Protein AF-A0A418WFG1-F1 (afdb_monomer_lite)

Organism: NCBI:txid2320859

pLDDT: mean 86.48, std 11.91, range [46.75, 97.94]

Foldseek 3Di:
DLLLVPPPQAAAADEEAEQAPEDQDFPVPGGQDAPPPDDLRVSLRVVLQVVCVVSVRHPPVCPAQHWYKYWNHWDKALCPDAWKMKIWTKMKTARPPPRDIDIFIDIGMDTFHNDRVRSSVRVNVSSVVRSVVRSVRRCPDPSNND

Structure (mmCIF, N/CA/C/O backbone):
data_AF-A0A418WFG1-F1
#
_entry.id   AF-A0A418WFG1-F1
#
loop_
_atom_site.group_PDB
_atom_site.id
_atom_site.type_symbol
_atom_site.label_atom_id
_atom_site.label_alt_id
_atom_site.label_comp_id
_atom_site.label_asym_id
_atom_site.label_entity_id
_atom_site.label_seq_id
_atom_site.pdbx_PDB_ins_code
_atom_site.Cartn_x
_atom_site.Cartn_y
_atom_site.Cartn_z
_atom_site.occupancy
_atom_site.B_iso_or_equiv
_atom_site.auth_seq_id
_atom_site.auth_comp_id
_atom_site.auth_asym_id
_atom_site.auth_atom_id
_atom_site.pdbx_PDB_model_num
ATOM 1 N N . MET A 1 1 ? 7.833 -11.118 17.180 1.00 46.88 1 MET A N 1
ATOM 2 C CA . MET A 1 1 ? 6.498 -10.925 16.564 1.00 46.88 1 MET A CA 1
ATOM 3 C C . MET A 1 1 ? 5.695 -9.930 17.394 1.00 46.88 1 MET A C 1
ATOM 5 O O . MET A 1 1 ? 5.342 -10.246 18.523 1.00 46.88 1 MET A O 1
ATOM 9 N N . ALA A 1 2 ? 5.452 -8.725 16.872 1.00 52.59 2 ALA A N 1
ATOM 10 C CA . ALA A 1 2 ? 4.810 -7.625 17.607 1.00 52.59 2 ALA A CA 1
ATOM 11 C C . ALA A 1 2 ? 3.286 -7.794 17.806 1.00 52.59 2 ALA A C 1
ATOM 13 O O . ALA A 1 2 ? 2.711 -7.118 18.657 1.00 52.59 2 ALA A O 1
ATOM 14 N N . LEU A 1 3 ? 2.653 -8.706 17.059 1.00 50.34 3 LEU A N 1
ATOM 15 C CA . LEU A 1 3 ? 1.197 -8.887 17.013 1.00 50.34 3 LEU A CA 1
ATOM 16 C C . LEU A 1 3 ? 0.644 -9.934 18.001 1.00 50.34 3 LEU A C 1
ATOM 18 O O . LEU A 1 3 ? -0.532 -9.882 18.338 1.00 50.34 3 LEU A O 1
ATOM 22 N N . ARG A 1 4 ? 1.476 -10.829 18.561 1.00 51.44 4 ARG A N 1
ATOM 23 C CA . ARG A 1 4 ? 1.027 -11.887 19.502 1.00 51.44 4 ARG A CA 1
ATOM 24 C C . ARG A 1 4 ? 0.450 -11.373 20.833 1.00 51.44 4 ARG A C 1
ATOM 26 O O . ARG A 1 4 ? -0.095 -12.160 21.590 1.00 51.44 4 ARG A O 1
ATOM 33 N N . LYS A 1 5 ? 0.574 -10.076 21.142 1.00 49.00 5 LYS A N 1
ATOM 34 C CA . LYS A 1 5 ? 0.029 -9.460 22.370 1.00 49.00 5 LYS A CA 1
ATOM 35 C C . LYS A 1 5 ? -1.380 -8.862 22.192 1.00 49.00 5 LYS A C 1
ATOM 37 O O . LYS A 1 5 ? -1.848 -8.172 23.088 1.00 49.00 5 LYS A O 1
ATOM 42 N N . LEU A 1 6 ? -2.044 -9.089 21.055 1.00 55.22 6 LEU A N 1
ATOM 43 C CA . LEU A 1 6 ? -3.340 -8.486 20.697 1.00 55.22 6 LEU A CA 1
ATOM 44 C C . LEU A 1 6 ? -4.536 -9.439 20.888 1.00 55.22 6 LEU A C 1
ATOM 46 O O . LEU A 1 6 ? -5.499 -9.378 20.128 1.00 55.22 6 LEU A O 1
ATOM 50 N N . ASP A 1 7 ? -4.499 -10.286 21.920 1.00 46.75 7 ASP A N 1
ATOM 51 C CA . ASP A 1 7 ? -5.495 -11.339 22.209 1.00 46.75 7 ASP A CA 1
ATOM 52 C C . ASP A 1 7 ? -6.958 -10.830 22.310 1.00 46.75 7 ASP A C 1
ATOM 54 O O . ASP A 1 7 ? -7.911 -11.588 22.166 1.00 46.75 7 ASP A O 1
ATOM 58 N N . GLN A 1 8 ? -7.172 -9.515 22.468 1.00 50.62 8 GLN A N 1
ATOM 59 C CA . GLN A 1 8 ? -8.511 -8.908 22.523 1.00 50.62 8 GLN A CA 1
ATOM 60 C C . GLN A 1 8 ? -8.869 -7.976 21.354 1.00 50.62 8 GLN A C 1
ATOM 62 O O . GLN A 1 8 ? -10.005 -7.500 21.280 1.00 50.62 8 GLN A O 1
ATOM 67 N N . ALA A 1 9 ? -7.973 -7.742 20.391 1.00 59.34 9 ALA A N 1
ATOM 68 C CA . ALA A 1 9 ? -8.183 -6.803 19.285 1.00 59.34 9 ALA A CA 1
ATOM 69 C C . ALA A 1 9 ? -8.341 -7.519 17.934 1.00 59.34 9 ALA A C 1
ATOM 71 O O . ALA A 1 9 ? -7.652 -7.200 16.971 1.00 59.34 9 ALA A O 1
ATOM 72 N N . ARG A 1 10 ? -9.271 -8.485 17.849 1.00 72.31 10 ARG A N 1
ATOM 73 C CA . ARG A 1 10 ? -9.701 -9.016 16.543 1.00 72.31 10 ARG A CA 1
ATOM 74 C C . ARG A 1 10 ? -10.184 -7.861 15.655 1.00 72.31 10 ARG A C 1
ATOM 76 O O . ARG A 1 10 ? -11.024 -7.086 16.110 1.00 72.31 10 ARG A O 1
ATOM 83 N N . THR A 1 11 ? -9.646 -7.702 14.448 1.00 76.81 11 THR A N 1
ATOM 84 C CA . THR A 1 11 ? -10.026 -6.620 13.519 1.00 76.81 11 THR A CA 1
ATOM 85 C C . THR A 1 11 ? -9.922 -7.064 12.058 1.00 76.81 11 THR A C 1
ATOM 87 O O . THR A 1 11 ? -9.384 -8.129 11.762 1.00 76.81 11 THR A O 1
ATOM 90 N N . ARG A 1 12 ? -10.470 -6.268 11.137 1.00 82.62 12 ARG A N 1
ATOM 91 C CA . ARG A 1 12 ? -10.344 -6.434 9.680 1.00 82.62 12 ARG A CA 1
ATOM 92 C C . ARG A 1 12 ? -10.521 -5.090 8.982 1.00 82.62 12 ARG A C 1
ATOM 94 O O . ARG A 1 12 ? -11.264 -4.249 9.485 1.00 82.62 12 ARG A O 1
ATOM 101 N N . ALA A 1 13 ? -9.915 -4.904 7.814 1.00 80.12 13 ALA A N 1
ATOM 102 C CA . ALA A 1 13 ? -10.267 -3.814 6.906 1.00 80.12 13 ALA A CA 1
ATOM 103 C C . ALA A 1 13 ? -11.297 -4.320 5.882 1.00 80.12 13 ALA A C 1
ATOM 105 O O . ALA A 1 13 ? -10.994 -5.226 5.104 1.00 80.12 13 ALA A O 1
ATOM 106 N N . ALA A 1 14 ? -12.521 -3.779 5.889 1.00 76.88 14 ALA A N 1
ATOM 107 C CA . ALA A 1 14 ? -13.582 -4.246 4.982 1.00 76.88 14 ALA A CA 1
ATOM 108 C C . ALA A 1 14 ? -13.535 -3.535 3.629 1.00 76.88 14 ALA A C 1
ATOM 110 O O . ALA A 1 14 ? -13.529 -4.171 2.573 1.00 76.88 14 ALA A O 1
ATOM 111 N N . THR A 1 15 ? -13.484 -2.210 3.658 1.00 85.06 15 THR A N 1
ATOM 112 C CA . THR A 1 15 ? -13.475 -1.367 2.466 1.00 85.06 15 THR A CA 1
ATOM 113 C C . THR A 1 15 ? -12.151 -0.632 2.367 1.00 85.06 15 THR A C 1
ATOM 115 O O . THR A 1 15 ? -11.496 -0.355 3.374 1.00 85.06 15 THR A O 1
ATOM 118 N N . ILE A 1 16 ? -11.753 -0.333 1.132 1.00 92.25 16 ILE A N 1
ATOM 119 C CA . ILE A 1 16 ? -10.708 0.645 0.873 1.00 92.25 16 ILE A CA 1
ATOM 120 C C . ILE A 1 16 ? -11.185 1.620 -0.194 1.00 92.25 16 ILE A C 1
ATOM 122 O O . ILE A 1 16 ? -11.649 1.201 -1.254 1.00 92.25 16 ILE A O 1
ATOM 126 N N . THR A 1 17 ? -11.079 2.910 0.101 1.00 93.31 17 THR A N 1
ATOM 127 C CA . THR A 1 17 ? -11.303 3.982 -0.870 1.00 93.31 17 THR A CA 1
ATOM 128 C C . THR A 1 17 ? -9.958 4.443 -1.404 1.00 93.31 17 THR A C 1
ATOM 130 O O . THR A 1 17 ? -9.039 4.697 -0.625 1.00 93.31 17 THR A O 1
ATOM 133 N N . ASP A 1 18 ? -9.831 4.568 -2.721 1.00 92.50 18 ASP A N 1
ATOM 134 C CA . ASP A 1 18 ? -8.645 5.163 -3.330 1.00 92.50 18 ASP A CA 1
ATOM 135 C C . ASP A 1 18 ? -8.828 6.681 -3.461 1.00 92.50 18 ASP A C 1
ATOM 137 O O . ASP A 1 18 ? -9.725 7.146 -4.161 1.00 92.50 18 ASP A O 1
ATOM 141 N N . GLN A 1 19 ? -8.007 7.447 -2.746 1.00 93.81 19 GLN A N 1
ATOM 142 C CA . GLN A 1 19 ? -7.953 8.912 -2.791 1.00 93.81 19 GLN A CA 1
ATOM 143 C C . GLN A 1 19 ? -6.603 9.408 -3.323 1.00 93.81 19 GLN A C 1
ATOM 145 O O . GLN A 1 19 ? -6.327 10.606 -3.313 1.00 93.81 19 GLN A O 1
ATOM 150 N N . SER A 1 20 ? -5.742 8.488 -3.758 1.00 90.50 20 SER A N 1
ATOM 151 C CA . SER A 1 20 ? -4.359 8.785 -4.105 1.00 90.50 20 SER A CA 1
ATOM 152 C C . SER A 1 20 ? -4.184 9.340 -5.514 1.00 90.50 20 SER A C 1
ATOM 154 O O . SER A 1 20 ? -3.130 9.901 -5.801 1.00 90.50 20 SER A O 1
ATOM 156 N N . ASN A 1 21 ? -5.204 9.198 -6.372 1.00 89.50 21 ASN A N 1
ATOM 157 C CA . ASN A 1 21 ? -5.121 9.475 -7.809 1.00 89.50 21 ASN A CA 1
ATOM 158 C C . ASN A 1 21 ? -3.894 8.793 -8.438 1.00 89.50 21 ASN A C 1
ATOM 160 O O . ASN A 1 21 ? -3.126 9.425 -9.159 1.00 89.50 21 ASN A O 1
ATOM 164 N N . PHE A 1 22 ? -3.685 7.520 -8.087 1.00 92.56 22 PHE A N 1
ATOM 165 C CA . PHE A 1 22 ? -2.505 6.759 -8.471 1.00 92.56 22 PHE A CA 1
ATOM 166 C C . PHE A 1 22 ? -2.314 6.715 -9.993 1.00 92.56 22 PHE A C 1
ATOM 168 O O . PHE A 1 22 ? -3.190 6.245 -10.717 1.00 92.56 22 PHE A O 1
ATOM 175 N N . ASP A 1 23 ? -1.145 7.160 -10.457 1.00 91.38 23 ASP A N 1
ATOM 176 C CA . ASP A 1 23 ? -0.703 6.974 -11.838 1.00 91.38 23 ASP A CA 1
ATOM 177 C C . ASP A 1 23 ? 0.062 5.651 -11.951 1.00 91.38 23 ASP A C 1
ATOM 179 O O . ASP A 1 23 ? 1.146 5.474 -11.391 1.00 91.38 23 ASP A O 1
ATOM 183 N N . GLU A 1 24 ? -0.530 4.705 -12.670 1.00 90.44 24 GLU A N 1
ATOM 184 C CA . GLU A 1 24 ? 0.048 3.391 -12.933 1.00 90.44 24 GLU A CA 1
ATOM 185 C C . GLU A 1 24 ? 1.084 3.399 -14.067 1.00 90.44 24 GLU A C 1
ATOM 187 O O . GLU A 1 24 ? 1.820 2.422 -14.226 1.00 90.44 24 GLU A O 1
ATOM 192 N N . GLY A 1 25 ? 1.176 4.477 -14.849 1.00 92.81 25 GLY A N 1
ATOM 193 C CA . GLY A 1 25 ? 2.030 4.583 -16.022 1.00 92.81 25 GLY A CA 1
ATOM 194 C C . GLY A 1 25 ? 3.521 4.495 -15.697 1.00 92.81 25 GLY A C 1
ATOM 195 O O . GLY A 1 25 ? 4.064 5.255 -14.900 1.00 92.81 25 GLY A O 1
ATOM 196 N N . CYS A 1 26 ? 4.233 3.594 -16.377 1.00 91.88 26 CYS A N 1
ATOM 197 C CA . CYS A 1 26 ? 5.672 3.435 -16.209 1.00 91.88 26 CYS A CA 1
ATOM 198 C C . CYS A 1 26 ? 6.426 3.597 -17.529 1.00 91.88 26 CYS A C 1
ATOM 200 O O . CYS A 1 26 ? 6.352 2.748 -18.414 1.00 91.88 26 CYS A O 1
ATOM 202 N N . ARG A 1 27 ? 7.185 4.698 -17.647 1.00 89.56 27 ARG A N 1
ATOM 203 C CA . ARG A 1 27 ? 8.154 4.974 -18.731 1.00 89.56 27 ARG A CA 1
ATOM 204 C C . ARG A 1 27 ? 7.631 4.714 -20.155 1.00 89.56 27 ARG A C 1
ATOM 206 O O . ARG A 1 27 ? 8.395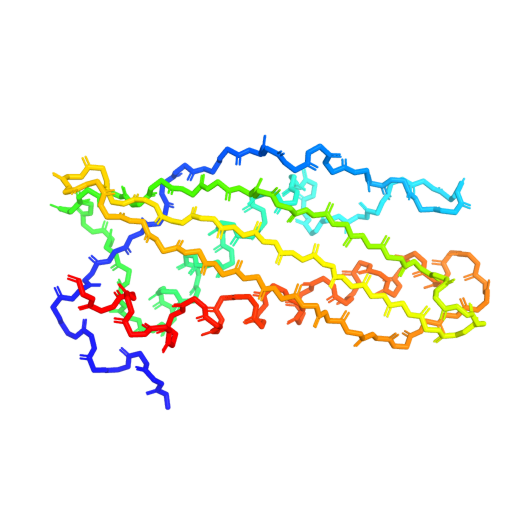 4.280 -21.009 1.00 89.56 27 ARG A O 1
ATOM 213 N N . MET A 1 28 ? 6.341 4.947 -20.407 1.00 87.56 28 MET A N 1
ATOM 214 C CA . MET A 1 28 ? 5.665 4.622 -21.679 1.00 87.56 28 MET A CA 1
ATOM 215 C C . MET A 1 28 ? 5.680 3.127 -22.066 1.00 87.56 28 MET A C 1
ATOM 217 O O . MET A 1 28 ? 5.188 2.777 -23.132 1.00 87.56 28 MET A O 1
ATOM 221 N N . VAL A 1 29 ? 6.200 2.240 -21.209 1.00 88.94 29 VAL A N 1
ATOM 222 C CA . VAL A 1 29 ? 6.111 0.778 -21.367 1.00 88.94 29 VAL A CA 1
ATOM 223 C C . VAL A 1 29 ? 4.671 0.321 -21.138 1.00 88.94 29 VAL A C 1
ATOM 225 O O . VAL A 1 29 ? 4.194 -0.607 -21.784 1.00 88.94 29 VAL A O 1
ATOM 228 N N . GLY A 1 30 ? 3.975 0.988 -20.219 1.00 86.31 30 GLY A N 1
ATOM 229 C CA . GLY A 1 30 ? 2.582 0.719 -19.889 1.00 86.31 30 GLY A CA 1
ATOM 230 C C . GLY A 1 30 ? 2.322 0.812 -18.387 1.00 86.31 30 GLY A C 1
ATOM 231 O O . GLY A 1 30 ? 3.216 1.216 -17.634 1.00 86.31 30 GLY A O 1
ATOM 232 N N . PRO A 1 31 ? 1.105 0.455 -17.946 1.00 88.00 31 PRO A N 1
ATOM 233 C CA . PRO A 1 31 ? 0.772 0.409 -16.534 1.00 88.00 31 PRO A CA 1
ATOM 234 C C . PRO A 1 31 ? 1.599 -0.663 -15.817 1.00 88.00 31 PRO A C 1
ATOM 236 O O . PRO A 1 31 ? 1.835 -1.755 -16.350 1.00 88.00 31 PRO A O 1
ATOM 239 N N . ILE A 1 32 ? 2.037 -0.376 -14.593 1.00 89.12 32 ILE A N 1
ATOM 240 C CA . ILE A 1 32 ? 2.676 -1.388 -13.755 1.00 89.12 32 ILE A CA 1
ATOM 241 C C . ILE A 1 32 ? 1.670 -2.487 -13.402 1.00 89.12 32 ILE A C 1
ATOM 243 O O . ILE A 1 32 ? 0.506 -2.237 -13.093 1.00 89.12 32 ILE A O 1
ATOM 247 N N . LYS A 1 33 ? 2.122 -3.741 -13.421 1.00 79.12 33 LYS A N 1
ATOM 248 C CA . LYS A 1 33 ? 1.267 -4.871 -13.050 1.00 79.12 33 LYS A CA 1
ATOM 249 C C . LYS A 1 33 ? 1.231 -5.016 -11.536 1.00 79.12 33 LYS A C 1
ATOM 251 O O . LYS A 1 33 ? 2.175 -5.525 -10.936 1.00 79.12 33 LYS A O 1
ATOM 256 N N . VAL A 1 34 ? 0.120 -4.620 -10.926 1.00 78.62 34 VAL A N 1
ATOM 257 C CA . VAL A 1 34 ? -0.200 -4.997 -9.546 1.00 78.62 34 VAL A CA 1
ATOM 258 C C . VAL A 1 34 ? -0.682 -6.454 -9.541 1.00 78.62 34 VAL A C 1
ATOM 260 O O . VAL A 1 34 ? -1.426 -6.887 -10.424 1.00 78.62 34 VAL A O 1
ATOM 263 N N . SER A 1 35 ? -0.217 -7.242 -8.569 1.00 68.06 35 SER A N 1
ATOM 264 C CA . SER A 1 35 ? -0.457 -8.689 -8.509 1.00 68.06 35 SER A CA 1
ATOM 265 C C . SER A 1 35 ? -1.947 -9.058 -8.634 1.00 68.06 35 SER A C 1
ATOM 267 O O . SER A 1 35 ? -2.781 -8.682 -7.803 1.00 68.06 35 SER A O 1
ATOM 269 N N . GLY A 1 36 ? -2.272 -9.845 -9.667 1.00 61.44 36 GLY A N 1
ATOM 270 C CA . GLY A 1 36 ? -3.598 -10.434 -9.872 1.00 61.44 36 GLY A CA 1
ATOM 271 C C . GLY A 1 36 ? -4.657 -9.513 -10.494 1.00 61.44 36 GLY A C 1
ATOM 272 O O . GLY A 1 36 ? -5.827 -9.693 -10.175 1.00 61.44 36 GLY A O 1
ATOM 273 N N . ASN A 1 37 ? -4.285 -8.544 -11.346 1.00 66.88 37 ASN A N 1
ATOM 274 C CA . ASN A 1 37 ? -5.215 -7.592 -11.997 1.00 66.88 37 ASN A CA 1
ATOM 275 C C . ASN A 1 37 ? -6.070 -6.771 -11.008 1.00 66.88 37 ASN A C 1
ATOM 277 O O . ASN A 1 37 ? -7.168 -6.322 -11.333 1.00 66.88 37 ASN A O 1
ATOM 281 N N . ARG A 1 38 ? -5.581 -6.583 -9.781 1.00 81.25 38 ARG A N 1
ATOM 282 C CA . ARG A 1 38 ? -6.255 -5.793 -8.746 1.00 81.25 38 ARG A CA 1
ATOM 283 C C . ARG A 1 38 ? -5.737 -4.361 -8.747 1.00 81.25 38 ARG A C 1
ATOM 285 O O . ARG A 1 38 ? -4.583 -4.124 -9.088 1.00 81.25 38 ARG A O 1
ATOM 292 N N . THR A 1 39 ? -6.563 -3.419 -8.294 1.00 89.88 39 THR A N 1
ATOM 293 C CA . THR A 1 39 ? -6.099 -2.050 -8.026 1.00 89.88 39 THR A CA 1
ATOM 294 C C . THR A 1 39 ? -5.080 -2.041 -6.885 1.00 89.88 39 THR A C 1
ATOM 296 O O . THR A 1 39 ? -5.123 -2.904 -5.999 1.00 89.88 39 THR A O 1
ATOM 299 N N . LEU A 1 40 ? -4.188 -1.045 -6.867 1.00 92.19 40 LEU A N 1
ATOM 300 C CA . LEU A 1 40 ? -3.195 -0.871 -5.801 1.00 92.19 40 LEU A CA 1
ATOM 301 C C . LEU A 1 40 ? -3.847 -0.824 -4.411 1.00 92.19 40 LEU A C 1
ATOM 303 O O . LEU A 1 40 ? -3.408 -1.518 -3.494 1.00 92.19 40 LEU A O 1
ATOM 307 N N . ALA A 1 41 ? -4.941 -0.071 -4.271 1.00 93.69 41 ALA A N 1
ATOM 308 C CA . ALA A 1 41 ? -5.701 0.006 -3.029 1.00 93.69 41 ALA A CA 1
ATOM 309 C C . ALA A 1 41 ? -6.188 -1.382 -2.567 1.00 93.69 41 ALA A C 1
ATOM 311 O O . ALA A 1 41 ? -5.952 -1.790 -1.428 1.00 93.69 41 ALA A O 1
ATOM 312 N N . THR A 1 42 ? -6.804 -2.155 -3.465 1.00 92.38 42 THR A N 1
ATOM 313 C CA . THR A 1 42 ? -7.301 -3.503 -3.140 1.00 92.38 42 THR A CA 1
ATOM 314 C C . THR A 1 42 ? -6.159 -4.425 -2.715 1.00 92.38 42 THR A C 1
ATOM 316 O O . THR A 1 42 ? -6.288 -5.145 -1.727 1.00 92.38 42 THR A O 1
ATOM 319 N N . PHE A 1 43 ? -5.018 -4.359 -3.407 1.00 92.94 43 PHE A N 1
ATOM 320 C CA . PHE A 1 43 ? -3.828 -5.132 -3.058 1.00 92.94 43 PHE A CA 1
ATOM 321 C C . PHE A 1 43 ? -3.304 -4.807 -1.649 1.00 92.94 43 PHE A C 1
ATOM 323 O O . PHE A 1 43 ? -2.996 -5.726 -0.887 1.00 92.94 43 PHE A O 1
ATOM 330 N N . ILE A 1 44 ? -3.246 -3.523 -1.273 1.00 94.06 44 ILE A N 1
ATOM 331 C CA . ILE A 1 44 ? -2.812 -3.084 0.065 1.00 94.06 44 ILE A CA 1
ATOM 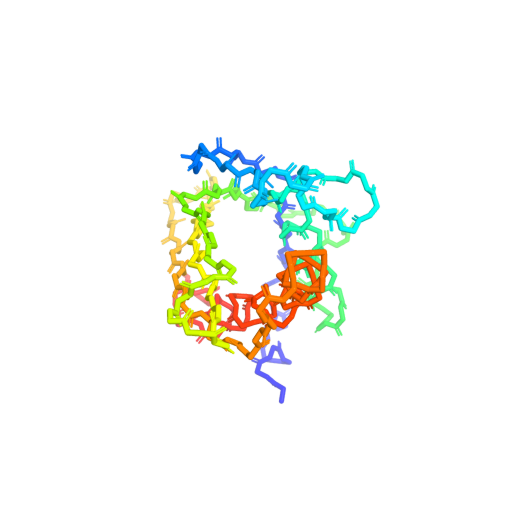332 C C . ILE A 1 44 ? -3.776 -3.587 1.145 1.00 94.06 44 ILE A C 1
ATOM 334 O O . ILE A 1 44 ? -3.336 -4.154 2.147 1.00 94.06 44 ILE A O 1
ATOM 338 N N . ARG A 1 45 ? -5.091 -3.436 0.930 1.00 94.12 45 ARG A N 1
ATOM 339 C CA . ARG A 1 45 ? -6.126 -3.925 1.856 1.00 94.12 45 ARG A CA 1
ATOM 340 C C . ARG A 1 45 ? -6.026 -5.436 2.072 1.00 94.12 45 ARG A C 1
ATOM 342 O O . ARG A 1 45 ? -6.067 -5.893 3.212 1.00 94.12 45 ARG A O 1
ATOM 349 N N . ASP A 1 46 ? -5.919 -6.201 0.990 1.00 92.75 46 ASP A N 1
ATOM 350 C CA . ASP A 1 46 ? -5.854 -7.663 1.056 1.00 92.75 46 ASP A CA 1
ATOM 351 C C . ASP A 1 46 ? -4.589 -8.117 1.790 1.00 92.75 46 ASP A C 1
ATOM 353 O O . ASP A 1 46 ? -4.679 -8.916 2.718 1.00 92.75 46 ASP A O 1
ATOM 357 N N . SER A 1 47 ? -3.441 -7.516 1.463 1.00 92.75 47 SER A N 1
ATOM 358 C CA . SER A 1 47 ? -2.162 -7.803 2.126 1.00 92.75 47 SER A CA 1
ATOM 359 C C . SER A 1 47 ? -2.212 -7.516 3.629 1.00 92.75 47 SER A C 1
ATOM 361 O O . SER A 1 47 ? -1.693 -8.292 4.428 1.00 92.75 47 SER A O 1
ATOM 363 N N . PHE A 1 48 ? -2.867 -6.424 4.038 1.00 93.00 48 PHE A N 1
ATOM 364 C CA . PHE A 1 48 ? -3.072 -6.119 5.452 1.00 93.00 48 PHE A CA 1
ATOM 365 C C . PHE A 1 48 ? -3.936 -7.173 6.149 1.00 93.00 48 PHE A C 1
ATOM 367 O O . PHE A 1 48 ? -3.574 -7.658 7.218 1.00 93.00 48 PHE A O 1
ATOM 374 N N . ASN A 1 49 ? -5.063 -7.550 5.543 1.00 92.12 49 ASN A N 1
ATOM 375 C CA . ASN A 1 49 ? -5.937 -8.580 6.097 1.00 92.12 49 ASN A CA 1
ATOM 376 C C . ASN A 1 49 ? -5.229 -9.939 6.192 1.00 92.12 49 ASN A C 1
ATOM 378 O O . ASN A 1 49 ? -5.432 -10.657 7.168 1.00 92.12 49 ASN A O 1
ATOM 382 N N . ASP A 1 50 ? -4.388 -10.285 5.220 1.00 91.31 50 ASP A N 1
ATOM 383 C CA . ASP A 1 50 ? -3.611 -11.522 5.245 1.00 91.31 50 ASP A CA 1
ATOM 384 C C . ASP A 1 50 ? -2.561 -11.521 6.367 1.00 91.31 50 ASP A C 1
ATOM 386 O O . ASP A 1 50 ? -2.417 -12.532 7.056 1.00 91.31 50 ASP A O 1
ATOM 390 N N . GLU A 1 51 ? -1.920 -10.383 6.651 1.00 88.94 51 GLU A N 1
ATOM 391 C CA . GLU A 1 51 ? -1.031 -10.249 7.815 1.00 88.94 51 GLU A CA 1
ATOM 392 C C . GLU A 1 51 ? -1.798 -10.402 9.140 1.00 88.94 51 GLU A C 1
ATOM 394 O O . GLU A 1 51 ? -1.333 -11.078 10.059 1.00 88.94 51 GLU A O 1
ATOM 399 N N . LEU A 1 52 ? -3.011 -9.842 9.246 1.00 87.94 52 LEU A N 1
ATOM 400 C CA . LEU A 1 52 ? -3.860 -10.034 10.429 1.00 87.94 52 LEU A CA 1
ATOM 401 C C . LEU A 1 52 ? -4.237 -11.510 10.630 1.00 87.94 52 LEU A C 1
ATOM 403 O O . LEU A 1 52 ? -4.240 -11.985 11.769 1.00 87.94 52 LEU A O 1
ATOM 407 N N . LYS A 1 53 ? -4.535 -12.241 9.545 1.00 88.56 53 LYS A N 1
ATOM 408 C CA . LYS A 1 53 ? -4.824 -13.685 9.598 1.00 88.56 53 LYS A CA 1
ATOM 409 C C . LYS A 1 53 ? -3.593 -14.462 10.040 1.00 88.56 53 LYS A C 1
ATOM 411 O O . LYS A 1 53 ? -3.686 -15.275 10.955 1.00 88.56 53 LYS A O 1
ATOM 416 N N . PHE A 1 54 ? -2.435 -14.171 9.445 1.00 85.38 54 PHE A N 1
ATOM 417 C CA . PHE A 1 54 ? -1.164 -14.794 9.814 1.00 85.38 54 PHE A CA 1
ATOM 418 C C . PHE A 1 54 ? -0.818 -14.558 11.292 1.00 85.38 54 PHE A C 1
ATOM 420 O O . PHE A 1 54 ? -0.311 -15.446 11.978 1.00 85.38 54 PHE A O 1
ATOM 427 N N . ALA A 1 55 ? -1.151 -13.379 11.812 1.00 81.00 55 ALA A N 1
ATOM 428 C CA . ALA A 1 55 ? -0.962 -13.026 13.208 1.00 81.00 55 ALA A CA 1
ATOM 429 C C . ALA A 1 55 ? -2.039 -13.565 14.170 1.00 81.00 55 ALA A C 1
ATOM 431 O O . ALA A 1 55 ? -1.882 -13.408 15.383 1.00 81.00 55 ALA A O 1
ATOM 432 N N . GLY A 1 56 ? -3.107 -14.195 13.668 1.00 79.75 56 GLY A N 1
ATOM 433 C CA . GLY A 1 56 ? -4.208 -14.730 14.477 1.00 79.75 56 GLY A CA 1
ATOM 434 C C . GLY A 1 56 ? -5.117 -13.662 15.097 1.00 79.75 56 GLY A C 1
ATOM 435 O O . GLY A 1 56 ? -5.821 -13.941 16.065 1.00 79.75 56 GLY A O 1
ATOM 436 N N . VAL A 1 57 ? -5.092 -12.436 14.567 1.00 81.69 57 VAL A N 1
ATOM 437 C CA . VAL A 1 57 ? -5.851 -11.273 15.075 1.00 81.69 57 VAL A CA 1
ATOM 438 C C . VAL A 1 57 ? -6.929 -10.809 14.092 1.00 81.69 57 VAL A C 1
ATOM 440 O O . VAL A 1 57 ? -7.522 -9.745 14.261 1.00 81.69 57 VAL A O 1
ATOM 443 N N . PHE A 1 58 ? -7.187 -11.584 13.044 1.00 81.88 58 PHE A N 1
ATOM 444 C CA . PHE A 1 58 ? -8.253 -11.303 12.093 1.00 81.88 58 PHE A CA 1
ATOM 445 C C . PHE A 1 58 ? -9.627 -11.665 12.686 1.00 81.88 58 PHE A C 1
ATOM 447 O O . PHE A 1 58 ? -9.787 -12.696 13.337 1.00 81.88 58 PHE A O 1
ATOM 454 N N . ASP A 1 59 ? -10.629 -10.801 12.498 1.00 79.69 59 ASP A N 1
ATOM 455 C CA . ASP A 1 59 ? -12.011 -11.052 12.942 1.00 79.69 59 ASP A CA 1
ATOM 456 C C . ASP A 1 59 ? -12.798 -11.875 11.908 1.00 79.69 59 ASP A C 1
ATOM 458 O O . ASP A 1 59 ? -13.634 -11.336 11.178 1.00 79.69 59 ASP A O 1
ATOM 462 N N . ASP A 1 60 ? -12.538 -13.187 11.860 1.00 75.56 60 ASP A N 1
ATOM 463 C CA . ASP A 1 60 ? -13.256 -14.128 10.982 1.00 75.56 60 ASP A CA 1
ATOM 464 C C . ASP A 1 60 ? -14.764 -14.182 11.270 1.00 75.56 60 ASP A C 1
ATOM 466 O O . ASP A 1 60 ? -15.571 -14.389 10.365 1.00 75.56 60 ASP A O 1
ATOM 470 N N . THR A 1 61 ? -15.167 -13.964 12.525 1.00 75.38 61 THR A N 1
ATOM 471 C CA . THR A 1 61 ? -16.570 -14.050 12.959 1.00 75.38 61 THR A CA 1
ATOM 472 C C . THR A 1 61 ? -17.380 -12.799 12.624 1.00 75.38 61 THR A C 1
ATOM 474 O O . THR A 1 61 ? -18.583 -12.768 12.870 1.00 75.38 61 THR A O 1
ATOM 477 N N . GLN A 1 62 ? -16.733 -11.765 12.077 1.00 76.25 62 GLN A N 1
ATOM 478 C CA . GLN A 1 62 ? -17.322 -10.467 11.735 1.00 76.25 62 GLN A CA 1
ATOM 479 C C . GLN A 1 62 ? -18.065 -9.776 12.887 1.00 76.25 62 GLN A C 1
ATOM 481 O O . GLN A 1 62 ? -18.937 -8.933 12.674 1.00 76.25 62 GLN A O 1
ATOM 486 N N . THR A 1 63 ? -17.702 -10.125 14.116 1.00 70.19 63 THR A N 1
ATOM 487 C CA . THR A 1 63 ? -18.375 -9.675 15.339 1.00 70.19 63 THR A CA 1
ATOM 488 C C . THR A 1 63 ? -18.051 -8.232 15.705 1.00 70.19 63 THR A C 1
ATOM 490 O O . THR A 1 63 ? -18.761 -7.629 16.508 1.00 70.19 63 THR A O 1
ATOM 493 N N . LYS A 1 64 ? -16.988 -7.666 15.124 1.00 71.94 64 LYS A N 1
ATOM 494 C CA . LYS A 1 64 ? -16.568 -6.284 15.338 1.00 71.94 64 LYS A CA 1
ATOM 495 C C . LYS A 1 64 ? -16.732 -5.446 14.068 1.00 71.94 64 LYS A C 1
ATOM 497 O O . LYS A 1 64 ? -16.608 -5.974 12.956 1.00 71.94 64 LYS A O 1
ATOM 502 N N . PRO A 1 65 ? -16.981 -4.132 14.208 1.00 74.19 65 PRO A N 1
ATOM 503 C CA . PRO A 1 65 ? -16.994 -3.214 13.078 1.00 74.19 65 PRO A CA 1
ATOM 504 C C . PRO A 1 65 ? -15.637 -3.224 12.375 1.00 74.19 65 PRO A C 1
ATOM 506 O O . PRO A 1 65 ? -14.592 -3.087 13.013 1.00 74.19 65 PRO A O 1
ATOM 509 N N . ALA A 1 66 ? -15.658 -3.420 11.060 1.00 84.25 66 ALA A N 1
ATOM 510 C CA . ALA A 1 66 ? -14.448 -3.391 10.258 1.00 84.25 66 ALA A CA 1
ATOM 511 C C . ALA A 1 66 ? -13.896 -1.964 10.157 1.00 84.25 66 ALA A C 1
ATOM 513 O O . ALA A 1 66 ? -14.655 -0.997 10.118 1.00 84.25 66 ALA A O 1
ATOM 514 N N . LEU A 1 67 ? -12.574 -1.840 10.076 1.00 89.06 67 LEU A N 1
ATOM 515 C CA . LEU A 1 67 ? -11.913 -0.574 9.797 1.00 89.06 67 LEU A CA 1
ATOM 516 C C . LEU A 1 67 ? -12.183 -0.160 8.345 1.00 89.06 67 LEU A C 1
ATOM 518 O O . LEU A 1 67 ? -12.142 -0.991 7.430 1.00 89.06 67 LEU A O 1
ATOM 522 N N . ASN A 1 68 ? -12.417 1.134 8.147 1.00 91.69 68 ASN A N 1
ATOM 523 C CA . ASN A 1 68 ? -12.451 1.754 6.830 1.00 91.69 68 ASN A CA 1
ATOM 524 C C . ASN A 1 68 ? -11.027 2.159 6.459 1.00 91.69 68 ASN A C 1
ATOM 526 O O . ASN A 1 68 ? -10.407 2.928 7.194 1.00 91.69 68 ASN A O 1
ATOM 530 N N . ALA A 1 69 ? -10.509 1.655 5.343 1.00 93.94 69 ALA A N 1
ATOM 531 C CA . ALA A 1 69 ? -9.217 2.078 4.824 1.00 93.94 69 ALA A CA 1
ATOM 532 C C . ALA A 1 69 ? -9.388 3.166 3.752 1.00 93.94 69 ALA A C 1
ATOM 534 O O . ALA A 1 69 ? -10.314 3.127 2.943 1.00 93.94 69 ALA A O 1
ATOM 535 N N . ALA A 1 70 ? -8.463 4.115 3.703 1.00 96.00 70 ALA A N 1
ATOM 536 C CA . ALA A 1 70 ? -8.343 5.083 2.622 1.00 96.00 70 ALA A CA 1
ATOM 537 C C . ALA A 1 70 ? -6.886 5.138 2.166 1.00 96.00 70 ALA A C 1
ATOM 539 O O . ALA A 1 70 ? -6.004 5.426 2.974 1.00 96.00 70 ALA A O 1
ATOM 540 N N . LEU A 1 71 ? -6.622 4.854 0.890 1.00 96.69 71 LEU A N 1
ATOM 541 C CA . LEU A 1 71 ? -5.309 5.063 0.285 1.00 96.69 71 LEU A CA 1
ATOM 542 C C . LEU A 1 71 ? -5.185 6.550 -0.049 1.00 96.69 71 LEU A C 1
ATOM 544 O O . LEU A 1 71 ? -5.787 7.023 -1.007 1.00 96.69 71 LEU A O 1
ATOM 548 N N . THR A 1 72 ? -4.450 7.294 0.771 1.00 97.25 72 THR A N 1
ATOM 549 C CA . THR A 1 72 ? -4.353 8.759 0.680 1.00 97.25 72 THR A CA 1
ATOM 550 C C . THR A 1 72 ? -3.173 9.216 -0.165 1.00 97.25 72 THR A C 1
ATOM 552 O O . THR A 1 72 ? -3.170 10.338 -0.667 1.00 97.25 72 THR A O 1
ATOM 555 N N . ARG A 1 73 ? -2.166 8.357 -0.346 1.00 97.00 73 ARG A N 1
ATOM 556 C CA . ARG A 1 73 ? -1.042 8.612 -1.244 1.00 97.00 73 ARG A CA 1
ATOM 557 C C . ARG A 1 73 ? -0.526 7.320 -1.845 1.00 97.00 73 ARG A C 1
ATOM 559 O O . ARG A 1 73 ? -0.327 6.334 -1.139 1.00 97.00 73 ARG A O 1
ATOM 566 N N . ALA A 1 74 ? -0.255 7.377 -3.135 1.00 96.56 74 ALA A N 1
ATOM 567 C CA . ALA A 1 74 ? 0.458 6.354 -3.854 1.00 96.56 74 ALA A CA 1
ATOM 568 C C . ALA A 1 74 ? 1.200 7.014 -5.005 1.00 96.56 74 ALA A C 1
ATOM 570 O O . ALA A 1 74 ? 0.600 7.662 -5.858 1.00 96.56 74 ALA A O 1
ATOM 571 N N . ALA A 1 75 ? 2.512 6.866 -5.003 1.00 96.19 75 ALA A N 1
ATOM 572 C CA . ALA A 1 75 ? 3.366 7.299 -6.086 1.00 96.19 75 ALA A CA 1
ATOM 573 C C . ALA A 1 75 ? 4.584 6.387 -6.143 1.00 96.19 75 ALA A C 1
ATOM 575 O O . ALA A 1 75 ? 5.032 5.855 -5.124 1.00 96.19 75 ALA A O 1
ATOM 576 N N . PHE A 1 76 ? 5.151 6.245 -7.331 1.00 95.94 76 PHE A N 1
ATOM 577 C CA . PHE A 1 76 ? 6.451 5.622 -7.491 1.00 95.94 76 PHE A CA 1
ATOM 578 C C . PHE A 1 76 ? 7.326 6.439 -8.429 1.00 95.94 76 PHE A C 1
ATOM 580 O O . PHE A 1 76 ? 6.852 7.230 -9.243 1.00 95.94 76 PHE A O 1
ATOM 587 N N . SER A 1 77 ? 8.626 6.192 -8.352 1.00 94.38 77 SER A N 1
ATOM 588 C CA . SER A 1 77 ? 9.557 6.532 -9.415 1.00 94.38 77 SER A CA 1
ATOM 589 C C . SER A 1 77 ? 10.330 5.295 -9.821 1.00 94.38 77 SER A C 1
ATOM 591 O O . SER A 1 77 ? 10.848 4.559 -8.985 1.00 94.38 77 SER A O 1
ATOM 593 N N . SER A 1 78 ? 10.434 5.091 -11.129 1.00 90.56 78 SER A N 1
ATOM 594 C CA . SER A 1 78 ? 11.279 4.060 -11.726 1.00 90.56 78 SER A CA 1
ATOM 595 C C . SER A 1 78 ? 12.656 4.598 -12.128 1.00 90.56 78 SER A C 1
ATOM 597 O O . SER A 1 78 ? 13.420 3.859 -12.744 1.00 90.56 78 SER A O 1
ATOM 599 N N . SER A 1 79 ? 12.951 5.879 -11.872 1.00 88.88 79 SER A N 1
ATOM 600 C CA . SER A 1 79 ? 14.105 6.614 -12.416 1.00 88.88 79 SER A CA 1
ATOM 601 C C . SER A 1 79 ? 14.573 7.743 -11.488 1.00 88.88 79 SER A C 1
ATOM 603 O O . SER A 1 79 ? 14.807 8.875 -11.919 1.00 88.88 79 SER A O 1
ATOM 605 N N . ALA A 1 80 ? 14.666 7.468 -10.191 1.00 83.31 80 ALA A N 1
ATOM 606 C CA . ALA A 1 80 ? 15.309 8.373 -9.253 1.00 83.31 80 ALA A CA 1
ATOM 607 C C . ALA A 1 80 ? 16.831 8.295 -9.468 1.00 83.31 80 ALA A C 1
ATOM 609 O O . ALA A 1 80 ? 17.522 7.470 -8.880 1.00 83.31 80 ALA A O 1
ATOM 610 N N . GLY A 1 81 ? 17.353 9.112 -10.382 1.00 82.00 81 GLY A N 1
ATOM 611 C CA . GLY A 1 81 ? 18.717 8.954 -10.892 1.00 82.00 81 GLY A CA 1
ATOM 612 C C . GLY A 1 81 ? 18.824 7.822 -11.924 1.00 82.00 81 GLY A C 1
ATOM 613 O O . GLY A 1 81 ? 17.850 7.495 -12.599 1.00 82.00 81 GLY A O 1
ATOM 614 N N . LEU A 1 82 ? 20.018 7.234 -12.077 1.00 78.31 82 LEU A N 1
ATOM 615 C CA . LEU A 1 82 ? 20.289 6.242 -13.132 1.00 78.31 82 LEU A CA 1
ATOM 616 C C . LEU A 1 82 ? 19.753 4.838 -12.811 1.00 78.31 82 LEU A C 1
ATOM 618 O O . LEU A 1 82 ? 19.282 4.143 -13.710 1.00 78.31 82 LEU A O 1
ATOM 622 N N . THR A 1 83 ? 19.833 4.417 -11.547 1.00 87.12 83 THR A N 1
ATOM 623 C CA . THR A 1 83 ? 19.547 3.034 -11.120 1.00 87.12 83 THR A CA 1
ATOM 624 C C . THR A 1 83 ? 18.834 2.952 -9.772 1.00 87.12 83 THR A C 1
ATOM 626 O O . THR A 1 83 ? 18.872 1.904 -9.130 1.00 87.12 83 THR A O 1
ATOM 629 N N . SER A 1 84 ? 18.141 4.011 -9.343 1.00 92.94 84 SER A N 1
ATOM 630 C CA . SER A 1 84 ? 17.295 3.959 -8.142 1.00 92.94 84 SER A CA 1
ATOM 631 C C . SER A 1 84 ? 15.830 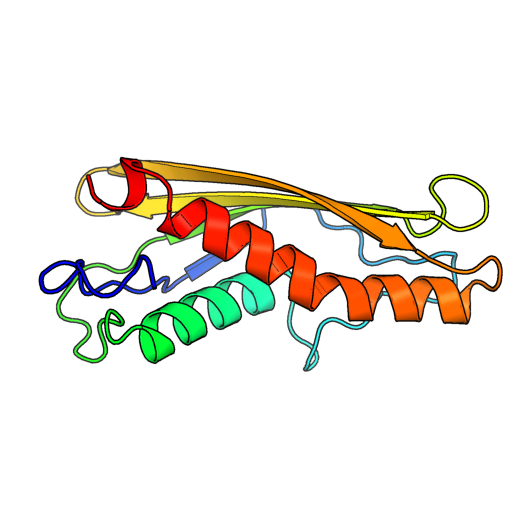4.237 -8.465 1.00 92.94 84 SER A C 1
ATOM 633 O O . SER A 1 84 ? 15.491 4.919 -9.433 1.00 92.94 84 SER A O 1
ATOM 635 N N . GLY A 1 85 ? 14.947 3.676 -7.651 1.00 95.88 85 GLY A N 1
ATOM 636 C CA . GLY A 1 85 ? 13.515 3.918 -7.671 1.00 95.88 85 GLY A CA 1
ATOM 637 C C . GLY A 1 85 ? 12.987 4.043 -6.251 1.00 95.88 85 GLY A C 1
ATOM 638 O O . GLY A 1 85 ? 13.685 3.731 -5.286 1.00 95.88 85 GLY A O 1
ATOM 639 N N . TRP A 1 86 ? 11.758 4.525 -6.120 1.00 97.44 86 TRP A N 1
ATOM 640 C CA . TRP A 1 86 ? 11.103 4.622 -4.822 1.00 97.44 86 TRP A CA 1
ATOM 641 C C . TRP A 1 86 ? 9.601 4.408 -4.929 1.00 97.44 86 TRP A C 1
ATOM 643 O O . TRP A 1 86 ? 9.006 4.636 -5.979 1.00 97.44 86 TRP A O 1
ATOM 653 N N . TRP A 1 87 ? 9.010 3.994 -3.816 1.00 97.44 87 TRP A N 1
ATOM 654 C CA . TRP A 1 87 ? 7.578 3.962 -3.551 1.00 97.44 87 TRP A CA 1
ATOM 655 C C . TRP A 1 87 ? 7.261 4.940 -2.416 1.00 97.44 87 TRP A C 1
ATOM 657 O O . TRP A 1 87 ? 7.914 4.891 -1.377 1.00 97.44 87 TRP A O 1
ATOM 667 N N . ASP A 1 88 ? 6.277 5.819 -2.597 1.00 97.88 88 ASP A N 1
ATOM 668 C CA . ASP A 1 88 ? 5.681 6.653 -1.545 1.00 97.88 88 ASP A CA 1
ATOM 669 C C . ASP A 1 88 ? 4.226 6.215 -1.372 1.00 97.88 88 ASP A C 1
ATOM 671 O O . ASP A 1 88 ? 3.411 6.357 -2.286 1.00 97.88 88 ASP A O 1
ATOM 675 N N . LEU A 1 89 ? 3.922 5.626 -0.215 1.00 97.94 89 LEU A N 1
ATOM 676 C CA . LEU A 1 89 ? 2.604 5.088 0.102 1.00 97.94 89 LEU A CA 1
ATOM 677 C C . LEU A 1 89 ? 2.118 5.686 1.418 1.00 97.94 89 LEU A C 1
ATOM 679 O O . LEU A 1 89 ? 2.837 5.677 2.421 1.00 97.94 89 LEU A O 1
ATOM 683 N N . ALA A 1 90 ? 0.872 6.145 1.438 1.00 97.69 90 ALA A N 1
ATOM 684 C CA . ALA A 1 90 ? 0.193 6.549 2.655 1.00 97.69 90 ALA A CA 1
ATOM 685 C C . ALA A 1 90 ? -1.246 6.057 2.665 1.00 97.69 90 ALA A C 1
ATOM 687 O O . ALA A 1 90 ? -1.947 6.102 1.654 1.00 97.69 90 ALA A O 1
ATOM 688 N N . TRP A 1 91 ? -1.692 5.628 3.836 1.00 97.19 91 TRP A N 1
ATOM 689 C CA . TRP A 1 91 ? -3.075 5.245 4.048 1.00 97.19 91 TRP A CA 1
ATOM 690 C C . TRP A 1 91 ? -3.556 5.640 5.437 1.00 97.19 91 TRP A C 1
ATOM 692 O O . TRP A 1 91 ? -2.758 5.875 6.352 1.00 97.19 91 TRP A O 1
ATOM 702 N N . THR A 1 92 ? -4.872 5.686 5.578 1.00 95.62 92 THR A N 1
ATOM 703 C CA . THR A 1 92 ? -5.563 5.963 6.829 1.00 95.62 92 THR A CA 1
ATOM 704 C C . THR A 1 92 ? -6.539 4.833 7.122 1.00 95.62 92 THR A C 1
ATOM 706 O O . THR A 1 92 ? -7.301 4.424 6.249 1.00 95.62 92 THR A O 1
ATOM 709 N N . LEU A 1 93 ? -6.512 4.329 8.351 1.00 93.00 93 LEU A N 1
ATOM 710 C CA . LEU A 1 93 ? -7.484 3.392 8.896 1.00 93.00 93 LEU A CA 1
ATOM 711 C C . LEU A 1 93 ? -8.379 4.130 9.882 1.00 93.00 93 LEU A C 1
ATOM 713 O O . LEU A 1 93 ? -7.877 4.683 10.856 1.00 93.00 93 LEU A O 1
ATOM 717 N N . THR A 1 94 ? -9.688 4.095 9.670 1.00 91.31 94 THR A N 1
ATOM 718 C CA . THR A 1 94 ? -10.677 4.726 10.548 1.00 91.31 94 THR A CA 1
ATOM 719 C C . THR A 1 94 ? -11.574 3.669 11.171 1.00 91.31 94 THR A C 1
ATOM 721 O O . THR A 1 94 ? -12.142 2.826 10.474 1.00 91.31 94 THR A O 1
ATOM 724 N N . ASN A 1 95 ? -11.737 3.724 12.490 1.00 88.00 95 ASN A N 1
ATOM 725 C CA . ASN A 1 95 ? -12.723 2.919 13.193 1.00 88.00 95 ASN A CA 1
ATOM 726 C C . ASN A 1 95 ? -14.095 3.614 13.107 1.00 88.00 95 ASN A C 1
ATOM 728 O O . ASN A 1 95 ? -14.267 4.696 13.674 1.00 88.00 95 ASN A O 1
ATOM 732 N N . PRO A 1 96 ? -15.092 3.008 12.439 1.00 84.19 96 PRO A N 1
ATOM 733 C CA . PRO A 1 96 ? -16.395 3.641 12.231 1.00 84.19 96 PRO A CA 1
ATOM 734 C C . PRO A 1 96 ? -17.204 3.813 13.525 1.00 84.19 96 PRO A C 1
ATOM 736 O O . PRO A 1 96 ? -18.154 4.585 13.553 1.00 84.19 96 PRO A O 1
ATOM 739 N N . THR A 1 97 ? -16.837 3.110 14.599 1.00 84.00 97 THR A N 1
ATOM 740 C CA . THR A 1 97 ? -17.578 3.102 15.871 1.00 84.00 97 THR A CA 1
ATOM 741 C C . THR A 1 97 ? -17.223 4.288 16.757 1.00 84.00 97 THR A C 1
ATOM 743 O O . THR A 1 97 ? -18.082 4.822 17.448 1.00 84.00 97 THR A O 1
ATOM 746 N N . ASN A 1 98 ? -15.945 4.674 16.783 1.00 83.44 98 ASN A N 1
ATOM 747 C CA . ASN A 1 98 ? -15.434 5.716 17.679 1.00 83.44 98 ASN A CA 1
ATOM 748 C C . ASN A 1 98 ? -14.786 6.894 16.931 1.00 83.44 98 ASN A C 1
ATOM 750 O O . ASN A 1 98 ? -14.315 7.829 17.572 1.00 83.44 98 ASN A O 1
ATOM 754 N N . GLY A 1 99 ? -14.723 6.839 15.596 1.00 85.00 99 GLY A N 1
ATOM 755 C CA . GLY A 1 99 ? -14.139 7.877 14.745 1.00 85.00 99 GLY A CA 1
ATOM 756 C C . GLY A 1 99 ? -12.615 8.000 14.828 1.00 85.00 99 GLY A C 1
ATOM 757 O O . GLY A 1 99 ? -12.034 8.816 14.110 1.00 85.00 99 GLY A O 1
ATOM 758 N N . LYS A 1 100 ? -11.937 7.201 15.666 1.00 87.94 100 LYS A N 1
ATOM 759 C CA . LYS A 1 100 ? -10.475 7.225 15.762 1.00 87.94 100 LYS A CA 1
ATOM 760 C C . LYS A 1 100 ? -9.870 6.791 14.435 1.00 87.94 100 LYS A C 1
ATOM 762 O O . LYS A 1 100 ? -10.331 5.829 13.817 1.00 87.94 100 LYS A O 1
ATOM 767 N N . SER A 1 101 ? -8.823 7.496 14.026 1.00 90.75 101 SER A N 1
ATOM 768 C CA . SER A 1 101 ? -8.101 7.217 12.792 1.00 90.75 101 SER A CA 1
ATOM 769 C C . SER A 1 101 ? -6.609 7.083 13.059 1.00 90.75 101 SER A C 1
ATOM 771 O O . SER A 1 101 ? -6.056 7.829 13.858 1.00 90.75 101 SER A O 1
ATOM 773 N N . LEU A 1 102 ? -5.978 6.146 12.364 1.00 92.38 102 LEU A N 1
ATOM 774 C CA . LEU A 1 102 ? -4.540 5.908 12.345 1.00 92.38 102 LEU A CA 1
ATOM 775 C C . LEU A 1 102 ? -4.053 6.141 10.921 1.00 92.38 102 LEU A C 1
ATOM 777 O O . LEU A 1 102 ? -4.618 5.576 9.988 1.00 92.38 102 LEU A O 1
ATOM 781 N N . SER A 1 103 ? -2.987 6.916 10.746 1.00 94.69 103 SER A N 1
ATOM 782 C CA . SER A 1 103 ? -2.355 7.091 9.436 1.00 94.69 103 SER A CA 1
ATOM 783 C C . SER A 1 103 ? -0.937 6.541 9.439 1.00 94.69 103 SER A C 1
ATOM 785 O O . SER A 1 103 ? -0.172 6.765 10.374 1.00 94.69 103 SER A O 1
ATOM 787 N N . ALA A 1 104 ? -0.569 5.842 8.369 1.00 96.12 104 ALA A N 1
ATOM 788 C CA . ALA A 1 104 ? 0.799 5.396 8.148 1.00 96.12 104 ALA A CA 1
ATOM 789 C C . ALA A 1 104 ? 1.280 5.875 6.781 1.00 96.12 104 ALA A C 1
ATOM 791 O O . ALA A 1 104 ? 0.568 5.762 5.786 1.00 96.12 104 ALA A O 1
ATOM 792 N N . THR A 1 105 ? 2.506 6.389 6.750 1.00 97.44 105 THR A N 1
ATOM 793 C CA . THR A 1 105 ? 3.193 6.844 5.537 1.00 97.44 105 THR A CA 1
ATOM 794 C C . THR A 1 105 ? 4.568 6.210 5.482 1.00 97.44 105 THR A C 1
ATOM 796 O O . THR A 1 105 ? 5.285 6.213 6.490 1.00 97.44 105 THR A O 1
ATOM 799 N N . ILE A 1 106 ? 4.956 5.693 4.324 1.00 97.88 106 ILE A N 1
ATOM 800 C CA . ILE A 1 106 ? 6.288 5.149 4.080 1.00 97.88 106 ILE A CA 1
ATOM 801 C C . ILE A 1 106 ? 6.875 5.741 2.809 1.00 97.88 106 ILE A C 1
ATOM 803 O O . ILE A 1 106 ? 6.153 6.103 1.886 1.00 97.88 106 ILE A O 1
ATOM 807 N N . LYS A 1 107 ? 8.204 5.786 2.777 1.00 97.56 107 LYS A N 1
ATOM 808 C CA . LYS A 1 107 ? 8.979 5.892 1.551 1.00 97.56 107 LYS A CA 1
ATOM 809 C C . LYS A 1 107 ? 9.915 4.692 1.503 1.00 97.56 107 LYS A C 1
ATOM 811 O O . LYS A 1 107 ? 10.605 4.430 2.487 1.00 97.56 107 LYS A O 1
ATOM 816 N N . TYR A 1 108 ? 9.870 3.936 0.416 1.00 97.44 108 TYR A N 1
ATOM 817 C CA . TYR A 1 108 ? 10.645 2.715 0.228 1.00 97.44 108 TYR A CA 1
ATOM 818 C C . TYR A 1 108 ? 11.511 2.850 -1.016 1.00 97.44 108 TYR A C 1
ATOM 820 O O . TYR A 1 108 ? 10.993 2.884 -2.130 1.00 97.44 108 TYR A O 1
ATOM 828 N N . ASP A 1 109 ? 12.820 2.940 -0.817 1.00 96.81 109 ASP A N 1
ATOM 829 C CA . ASP A 1 109 ? 13.800 3.018 -1.893 1.00 96.81 109 ASP A CA 1
ATOM 830 C C . ASP A 1 109 ? 14.225 1.612 -2.338 1.00 96.81 109 ASP A C 1
ATOM 832 O O . ASP A 1 109 ? 14.393 0.700 -1.526 1.00 96.81 109 ASP A O 1
ATOM 836 N N . PHE A 1 110 ? 14.418 1.435 -3.643 1.00 95.44 110 PHE A N 1
ATOM 837 C CA . PHE A 1 110 ? 14.869 0.181 -4.238 1.00 95.44 110 PHE A CA 1
ATOM 838 C C . PHE A 1 110 ? 15.813 0.436 -5.415 1.00 95.44 110 PHE A C 1
ATOM 840 O O . PHE A 1 110 ? 15.833 1.513 -6.015 1.00 95.44 110 PHE A O 1
ATOM 847 N N . SER A 1 111 ? 16.616 -0.571 -5.756 1.00 94.06 111 SER A N 1
ATOM 848 C CA . SER A 1 111 ? 17.468 -0.521 -6.946 1.00 94.06 111 SER A CA 1
ATOM 849 C C . SER A 1 111 ? 16.657 -0.845 -8.196 1.00 94.06 111 SER A C 1
ATOM 851 O O . SER A 1 111 ? 15.845 -1.766 -8.201 1.00 94.06 111 SER A O 1
ATOM 853 N N . THR A 1 112 ? 16.894 -0.098 -9.267 1.00 91.62 112 THR A N 1
ATOM 854 C CA . THR A 1 112 ? 16.243 -0.291 -10.564 1.00 91.62 112 THR A CA 1
ATOM 855 C C . THR A 1 112 ? 17.273 -0.369 -11.692 1.00 91.62 112 THR A C 1
ATOM 857 O O . THR A 1 112 ? 18.476 -0.460 -11.453 1.00 91.62 112 THR A O 1
ATOM 860 N N . ASN A 1 113 ? 16.810 -0.375 -12.939 1.00 90.81 113 ASN A N 1
ATOM 861 C CA . ASN A 1 113 ? 17.651 -0.473 -14.122 1.00 90.81 113 ASN A CA 1
ATOM 862 C C . ASN A 1 113 ? 17.442 0.732 -15.053 1.00 90.81 113 ASN A C 1
ATOM 864 O O . ASN A 1 113 ? 16.429 1.427 -14.987 1.00 90.81 113 ASN A O 1
ATOM 868 N N . PHE A 1 114 ? 18.398 0.962 -15.949 1.00 88.00 114 PHE A N 1
ATOM 869 C CA . PHE A 1 114 ? 18.260 1.955 -17.008 1.00 88.00 114 PHE A CA 1
ATOM 870 C C . PHE A 1 114 ? 17.238 1.520 -18.073 1.00 88.00 114 PHE A C 1
ATOM 872 O O . PHE A 1 114 ? 16.471 2.350 -18.564 1.00 88.00 114 PHE A O 1
ATOM 879 N N . VAL A 1 115 ? 17.194 0.220 -18.393 1.00 90.88 115 VAL A N 1
ATOM 880 C CA . VAL A 1 115 ? 16.267 -0.369 -19.369 1.00 90.88 115 VAL A CA 1
ATOM 881 C C . VAL A 1 115 ? 14.835 -0.256 -18.852 1.00 90.88 115 VAL A C 1
ATOM 883 O O . VAL A 1 115 ? 14.514 -0.796 -17.795 1.00 90.88 115 VAL A O 1
ATOM 886 N N . GLY A 1 116 ? 13.970 0.424 -19.612 1.00 89.56 116 GLY A N 1
ATOM 887 C CA . GLY A 1 116 ? 12.611 0.777 -19.186 1.00 89.56 116 GLY A CA 1
ATOM 888 C C . GLY A 1 116 ? 11.767 -0.417 -18.743 1.00 89.56 116 GLY A C 1
ATOM 889 O O . GLY A 1 116 ? 11.197 -0.381 -17.657 1.00 89.56 116 GLY A O 1
ATOM 890 N N . GLU A 1 117 ? 11.743 -1.498 -19.524 1.00 90.44 117 GLU A N 1
ATOM 891 C CA . GLU A 1 117 ? 10.986 -2.713 -19.184 1.00 90.44 117 GLU A CA 1
ATOM 892 C C . GLU A 1 117 ? 11.455 -3.344 -17.869 1.00 90.44 117 GLU A C 1
ATOM 894 O O . GLU A 1 117 ? 10.642 -3.692 -17.011 1.00 90.44 117 GLU A O 1
ATOM 899 N N . ILE A 1 118 ? 12.774 -3.429 -17.676 1.00 91.62 118 ILE A N 1
ATOM 900 C CA . ILE A 1 118 ? 13.372 -3.956 -16.447 1.00 91.62 118 ILE A CA 1
ATOM 901 C C . ILE A 1 118 ? 13.059 -3.019 -15.278 1.00 91.62 118 ILE A C 1
ATOM 903 O O . ILE A 1 118 ? 12.701 -3.480 -14.199 1.00 91.62 118 ILE A O 1
ATOM 907 N N . ALA A 1 119 ? 13.122 -1.703 -15.487 1.00 92.88 119 ALA A N 1
ATOM 908 C CA . ALA A 1 119 ? 12.794 -0.727 -14.459 1.00 92.88 119 ALA A CA 1
ATOM 909 C C . ALA A 1 119 ? 11.334 -0.839 -13.996 1.00 92.88 119 ALA A C 1
ATOM 911 O O . ALA A 1 119 ? 11.067 -0.819 -12.797 1.00 92.88 119 ALA A O 1
ATOM 912 N N . CYS A 1 120 ? 10.395 -0.998 -14.930 1.00 92.75 120 CYS A N 1
ATOM 913 C CA . CYS A 1 120 ? 8.976 -1.164 -14.621 1.00 92.75 120 CYS A CA 1
ATOM 914 C C . CYS A 1 120 ? 8.679 -2.505 -13.943 1.00 92.75 120 CYS A C 1
ATOM 916 O O . CYS A 1 120 ? 7.871 -2.560 -13.015 1.00 92.75 120 CYS A O 1
ATOM 918 N N . LYS A 1 121 ? 9.378 -3.575 -14.340 1.00 92.44 121 LYS A N 1
ATOM 919 C CA . LYS A 1 121 ? 9.343 -4.851 -13.621 1.00 92.44 121 LYS A CA 1
ATOM 920 C C . LYS A 1 121 ? 9.834 -4.690 -12.177 1.00 92.44 121 LYS A C 1
ATOM 922 O O . LYS A 1 121 ? 9.144 -5.124 -11.261 1.00 92.44 121 LYS A O 1
ATOM 927 N N . ASN A 1 122 ? 10.954 -3.999 -11.967 1.00 93.94 122 ASN A N 1
ATOM 928 C CA . ASN A 1 122 ? 11.510 -3.761 -10.632 1.00 93.94 122 ASN A CA 1
ATOM 929 C C . ASN A 1 122 ? 10.567 -2.932 -9.747 1.00 93.94 122 ASN A C 1
ATOM 931 O O . ASN A 1 122 ? 10.439 -3.224 -8.564 1.00 93.94 122 ASN A O 1
ATOM 935 N N . VAL A 1 123 ? 9.870 -1.933 -10.307 1.00 94.62 123 VAL A N 1
ATOM 936 C CA . VAL A 1 123 ? 8.819 -1.186 -9.586 1.00 94.62 123 VAL A CA 1
ATOM 937 C C . VAL A 1 123 ? 7.737 -2.136 -9.072 1.00 94.62 123 VAL A C 1
ATOM 939 O O . VAL A 1 123 ? 7.368 -2.064 -7.899 1.00 94.62 123 VAL A O 1
ATOM 942 N N . ALA A 1 124 ? 7.241 -3.030 -9.933 1.00 93.06 124 ALA A N 1
ATOM 943 C CA . ALA A 1 124 ? 6.205 -3.991 -9.567 1.00 93.06 124 ALA A CA 1
ATOM 944 C C . ALA A 1 124 ? 6.696 -4.996 -8.509 1.00 93.06 124 ALA A C 1
ATOM 946 O O . ALA A 1 124 ? 5.977 -5.287 -7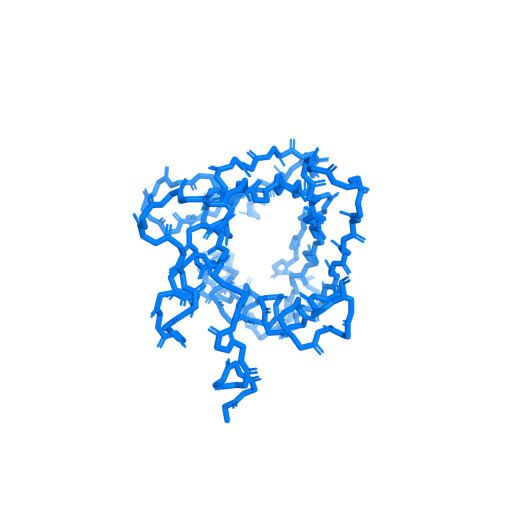.556 1.00 93.06 124 ALA A O 1
ATOM 947 N N . GLU A 1 125 ? 7.932 -5.485 -8.628 1.00 92.88 125 GLU A N 1
ATOM 948 C CA . GLU A 1 125 ? 8.539 -6.400 -7.652 1.00 92.88 125 GLU A CA 1
ATOM 949 C C . GLU A 1 125 ? 8.791 -5.720 -6.295 1.00 92.88 125 GLU A C 1
ATOM 951 O O . GLU A 1 125 ? 8.569 -6.325 -5.246 1.00 92.88 125 GLU A O 1
ATOM 956 N N . ALA A 1 126 ? 9.170 -4.439 -6.302 1.00 95.62 126 ALA A N 1
ATOM 957 C CA . ALA A 1 126 ? 9.387 -3.635 -5.101 1.00 95.62 126 ALA A CA 1
ATOM 958 C C . ALA A 1 126 ? 8.091 -3.270 -4.354 1.00 95.62 126 ALA A C 1
ATOM 960 O O . ALA A 1 126 ? 8.148 -2.863 -3.192 1.00 95.62 126 ALA A O 1
ATOM 961 N N . LEU A 1 127 ? 6.919 -3.433 -4.977 1.00 94.75 127 LEU A N 1
ATOM 962 C CA . LEU A 1 127 ? 5.644 -3.109 -4.339 1.00 94.75 127 LEU A CA 1
ATOM 963 C C . LEU A 1 127 ? 5.369 -4.000 -3.120 1.00 94.75 127 LEU A C 1
ATOM 965 O O . LEU A 1 127 ? 4.920 -3.508 -2.087 1.00 94.75 127 LEU A O 1
ATOM 969 N N . VAL A 1 128 ? 5.658 -5.302 -3.209 1.00 93.44 128 VAL A N 1
ATOM 970 C CA . VAL A 1 128 ? 5.421 -6.251 -2.106 1.00 93.44 128 VAL A CA 1
ATOM 971 C C . VAL A 1 128 ? 6.171 -5.837 -0.829 1.00 93.44 128 VAL A C 1
ATOM 973 O O . VAL A 1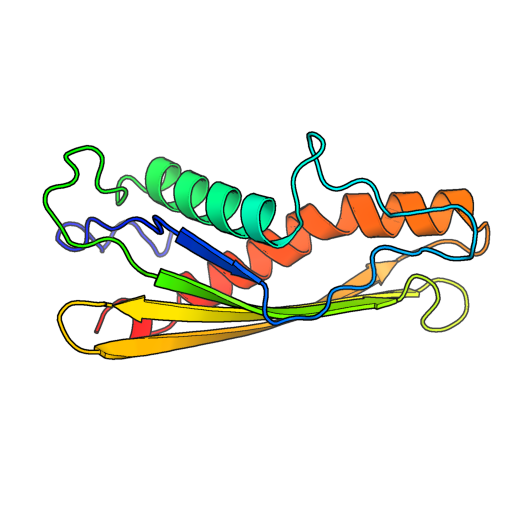 128 ? 5.511 -5.648 0.196 1.00 93.44 128 VAL A O 1
ATOM 976 N N . PRO A 1 129 ? 7.506 -5.639 -0.836 1.00 95.62 129 PRO A N 1
ATOM 977 C CA . PRO A 1 129 ? 8.216 -5.198 0.362 1.00 95.62 129 PRO A CA 1
ATOM 978 C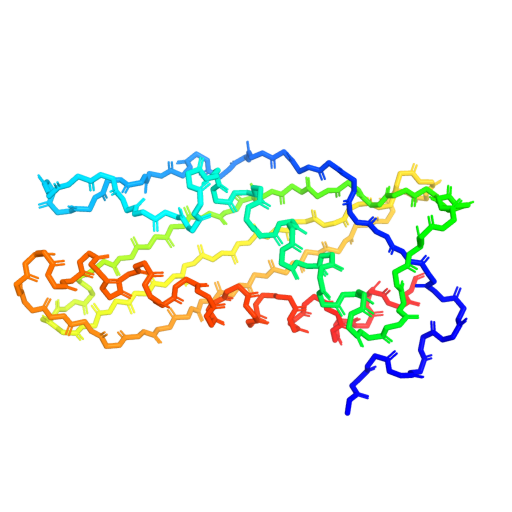 C . PRO A 1 129 ? 7.816 -3.785 0.821 1.00 95.62 129 PRO A C 1
ATOM 980 O O . PRO A 1 129 ? 7.768 -3.544 2.028 1.00 95.62 129 PRO A O 1
ATOM 983 N N . ALA A 1 130 ? 7.461 -2.869 -0.090 1.00 96.88 130 ALA A N 1
ATOM 984 C CA . ALA A 1 130 ? 6.962 -1.540 0.280 1.00 96.88 130 ALA A CA 1
ATOM 985 C C . ALA A 1 130 ? 5.637 -1.612 1.065 1.00 96.88 130 ALA A C 1
ATOM 987 O O . ALA A 1 130 ? 5.479 -0.955 2.097 1.00 96.88 130 ALA A O 1
ATOM 988 N N . VAL A 1 131 ? 4.699 -2.453 0.619 1.00 95.75 131 VAL A N 1
ATOM 989 C CA . VAL A 1 131 ? 3.423 -2.690 1.313 1.00 95.75 131 VAL A CA 1
ATOM 990 C C . VAL A 1 131 ? 3.641 -3.385 2.654 1.00 95.75 131 VAL A C 1
ATOM 992 O O . VAL A 1 131 ? 3.015 -3.007 3.642 1.00 95.75 131 VAL A O 1
ATOM 995 N N . GLN A 1 132 ? 4.575 -4.333 2.737 1.00 94.88 132 GLN A N 1
ATOM 996 C CA . GLN A 1 132 ? 4.945 -4.958 4.010 1.00 94.88 132 GLN A CA 1
ATOM 997 C C . GLN A 1 132 ? 5.495 -3.939 5.015 1.00 94.88 132 GLN A C 1
ATOM 999 O O . GLN A 1 132 ? 5.121 -3.965 6.188 1.00 94.88 132 GLN A O 1
ATOM 1004 N N . LEU A 1 133 ? 6.315 -2.983 4.567 1.00 96.44 133 LEU A N 1
ATOM 1005 C CA . LEU A 1 133 ? 6.789 -1.887 5.415 1.00 96.44 133 LEU A CA 1
ATOM 1006 C C . LEU A 1 133 ? 5.636 -0.984 5.886 1.00 96.44 133 LEU A C 1
ATOM 1008 O O . LEU A 1 133 ? 5.595 -0.607 7.059 1.00 96.44 133 LEU A O 1
ATOM 1012 N N . LEU A 1 134 ? 4.682 -0.663 5.004 1.00 96.75 134 LEU A N 1
ATOM 1013 C CA . LEU A 1 134 ? 3.484 0.111 5.352 1.00 96.75 134 LEU A CA 1
ATOM 1014 C C . LEU A 1 134 ? 2.640 -0.601 6.417 1.00 96.75 134 LEU A C 1
ATOM 1016 O O . LEU A 1 134 ? 2.273 0.005 7.429 1.00 96.75 134 LEU A O 1
ATOM 1020 N N . ILE A 1 135 ? 2.364 -1.890 6.218 1.00 93.81 135 ILE A N 1
ATOM 1021 C CA . ILE A 1 135 ? 1.609 -2.721 7.162 1.00 93.81 135 ILE A CA 1
ATOM 1022 C C . ILE A 1 135 ? 2.346 -2.789 8.495 1.00 93.81 135 ILE A C 1
ATOM 1024 O O . ILE A 1 135 ? 1.744 -2.517 9.532 1.00 93.81 135 ILE A O 1
ATOM 1028 N N . ASN A 1 136 ? 3.653 -3.064 8.476 1.00 92.62 136 ASN A N 1
ATOM 1029 C CA . ASN A 1 136 ? 4.476 -3.116 9.678 1.00 92.62 136 ASN A CA 1
ATOM 1030 C C . ASN A 1 136 ? 4.399 -1.805 10.470 1.00 92.62 136 ASN A C 1
ATOM 1032 O O . ASN A 1 136 ? 4.119 -1.831 11.668 1.00 92.62 136 ASN A O 1
ATOM 1036 N N . LYS A 1 137 ? 4.558 -0.657 9.802 1.00 93.56 137 LYS A N 1
ATOM 1037 C CA . LYS A 1 137 ? 4.441 0.664 10.433 1.00 93.56 137 LYS A CA 1
ATOM 1038 C C . LYS A 1 137 ? 3.050 0.907 11.017 1.00 93.56 137 LYS A C 1
ATOM 1040 O O . LYS A 1 137 ? 2.925 1.501 12.082 1.00 93.56 137 LYS A O 1
ATOM 1045 N N . THR A 1 138 ? 2.015 0.412 10.347 1.00 91.75 138 THR A N 1
ATOM 1046 C CA . THR A 1 138 ? 0.632 0.525 10.819 1.00 91.75 138 THR A CA 1
ATOM 1047 C C . THR A 1 138 ? 0.427 -0.280 12.095 1.00 91.75 138 THR A C 1
ATOM 1049 O O . THR A 1 138 ? 0.037 0.273 13.116 1.00 91.75 138 THR A O 1
ATOM 1052 N N . VAL A 1 139 ? 0.738 -1.577 12.077 1.00 88.00 139 VAL A N 1
ATOM 1053 C CA . VAL A 1 139 ? 0.439 -2.477 13.203 1.00 88.00 139 VAL A CA 1
ATOM 1054 C C . VAL A 1 139 ? 1.366 -2.305 14.407 1.00 88.00 139 VAL A C 1
ATOM 1056 O O . VAL A 1 139 ? 1.051 -2.751 15.513 1.00 88.00 139 VAL A O 1
ATOM 1059 N N . THR A 1 140 ? 2.531 -1.691 14.203 1.00 87.81 140 THR A N 1
ATOM 1060 C CA . THR A 1 140 ? 3.462 -1.337 15.284 1.00 87.81 140 THR A CA 1
ATOM 1061 C C . THR A 1 140 ? 3.191 0.047 15.868 1.00 87.81 140 THR A C 1
ATOM 1063 O O . THR A 1 140 ? 3.743 0.359 16.925 1.00 87.81 140 THR A O 1
ATOM 1066 N N . SER A 1 141 ? 2.319 0.850 15.243 1.00 87.44 141 SER A N 1
ATOM 1067 C CA . SER A 1 141 ? 1.909 2.142 15.788 1.00 87.44 141 SER A CA 1
ATOM 1068 C C . SER A 1 141 ? 1.207 1.960 17.143 1.00 87.44 141 SER A C 1
ATOM 1070 O O . SER A 1 141 ? 0.317 1.110 17.259 1.00 87.44 141 SER A O 1
ATOM 1072 N N . PRO A 1 142 ? 1.545 2.757 18.175 1.00 81.44 142 PRO A N 1
ATOM 1073 C CA . PRO A 1 142 ? 0.828 2.743 19.451 1.00 81.44 142 PRO A CA 1
ATOM 1074 C C . PRO A 1 142 ? -0.675 3.003 19.291 1.00 81.44 142 PRO A C 1
ATOM 1076 O O . PRO A 1 142 ? -1.482 2.396 19.991 1.00 81.44 142 PRO A O 1
ATOM 1079 N N . GLU A 1 143 ? -1.047 3.845 18.325 1.00 80.00 143 GLU A N 1
ATOM 1080 C CA . GLU A 1 143 ? -2.434 4.190 17.997 1.00 80.00 143 GLU A CA 1
ATOM 1081 C C . GLU A 1 143 ? -3.226 2.999 17.447 1.00 80.00 143 GLU A C 1
ATOM 1083 O O . GLU A 1 143 ? -4.441 2.958 17.598 1.00 80.00 143 GLU A O 1
ATOM 1088 N N . PHE A 1 144 ? -2.560 1.993 16.865 1.00 78.69 144 PHE A N 1
ATOM 1089 C CA . PHE A 1 144 ? -3.234 0.773 16.409 1.00 78.69 144 PHE A CA 1
ATOM 1090 C C . PHE A 1 144 ? -3.806 -0.047 17.573 1.00 78.69 144 PHE A C 1
ATOM 1092 O O . PHE A 1 144 ? -4.727 -0.840 17.391 1.00 78.69 144 PHE A O 1
ATOM 1099 N N . ARG A 1 145 ? -3.249 0.126 18.778 1.00 68.50 145 ARG A N 1
ATOM 1100 C CA . ARG A 1 145 ? -3.661 -0.593 19.992 1.00 68.50 145 ARG A CA 1
ATOM 1101 C C . ARG A 1 145 ? -4.618 0.210 20.878 1.00 68.50 145 ARG A C 1
ATOM 1103 O O . ARG A 1 145 ? -5.048 -0.327 21.897 1.00 68.50 145 ARG A O 1
ATOM 1110 N N . ALA A 1 146 ? -4.876 1.474 20.541 1.00 59.19 146 ALA A N 1
ATOM 1111 C CA . ALA A 1 146 ? -5.595 2.449 21.366 1.00 59.19 146 ALA A CA 1
ATOM 1112 C C . ALA A 1 146 ? -7.077 2.589 20.979 1.00 59.19 146 ALA A C 1
ATOM 1114 O O . ALA A 1 146 ? -7.864 3.086 21.822 1.00 59.19 146 ALA A O 1
#

Secondary structure (DSSP, 8-state):
-TTTT-TT--B-EEEEEE-S----EETTTEE---TTS--HHHHHHHHHHHHHHHTT-B-TT--SPPEEEEEEEEEEEEEETTTEEEEEEEEEEE-TTT--EEEEEEEEEEE--SSHHHHHHHHHHHHHHHHHHHHHHHHHSGGGG-

Sequence (146 aa):
MALRKLDQARTRAATITDQSNFDEGCRMVGPIKVSGNRTLATFIRDSFNDELKFAGVFDDTQTKPALNAALTRAAFSSSAGLTSGWWDLAWTLTNPTNGKSLSATIKYDFSTNFVGEIACKNVAEALVPAVQLLINKTVTSPEFRA

Radius of gyration: 16.17 Å; chains: 1; bounding box: 39×24×44 Å